Protein AF-A0AAN0NKK5-F1 (afdb_monomer_lite)

Sequence (98 aa):
MYETAIHLLEFACWMEPNDVKPMRMLIAPYFAHNKPELVIETINQLFALDPKFSLTSDEYLLLGRSLALSGDIDAARKVLMSTTPEARDWAEDQQKLM

Radius of gyration: 15.18 Å; chains: 1; bounding box: 32×29×44 Å

pLDDT: mean 89.56, std 10.63, range [55.44, 98.0]

Secondary structure (DSSP, 8-state):
-HHHHHHHHHHHHHH-TT-HHHHHHHHHHHHHTT-HHHHHHHHHHHHHH-TT----HHHHHHHHHHHHHTT-HHHHHHHHHHH-HHHHHHHHHHHTT-

Structure (mmCIF, N/CA/C/O backbone):
data_AF-A0AAN0NKK5-F1
#
_entry.id   AF-A0AAN0NKK5-F1
#
loop_
_atom_site.group_PDB
_atom_site.id
_atom_site.type_symbol
_atom_site.label_atom_id
_atom_site.label_alt_id
_atom_site.label_comp_id
_atom_site.label_asym_id
_atom_site.label_entity_id
_atom_site.label_seq_id
_atom_site.pdbx_PDB_ins_code
_atom_site.Cartn_x
_atom_site.Cartn_y
_atom_site.Cartn_z
_atom_site.occupancy
_atom_site.B_iso_or_equiv
_atom_site.auth_seq_id
_atom_site.auth_comp_id
_atom_site.auth_asym_id
_atom_site.auth_atom_id
_atom_site.pdbx_PDB_model_num
ATOM 1 N N . MET A 1 1 ? 10.042 15.589 -8.827 1.00 63.78 1 MET A N 1
ATOM 2 C CA . MET A 1 1 ? 11.042 14.521 -8.574 1.00 63.78 1 MET A CA 1
ATOM 3 C C . MET A 1 1 ? 10.385 13.151 -8.436 1.00 63.78 1 MET A C 1
ATOM 5 O O . MET A 1 1 ? 10.876 12.205 -9.029 1.00 63.78 1 MET A O 1
ATOM 9 N N . TYR A 1 2 ? 9.262 13.044 -7.722 1.00 75.06 2 TYR A N 1
ATOM 10 C CA . TYR A 1 2 ? 8.529 11.783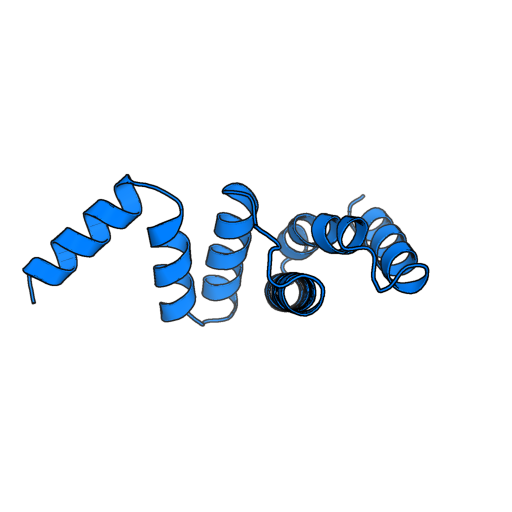 -7.578 1.00 75.06 2 TYR A CA 1
ATOM 11 C C . TYR A 1 2 ? 7.890 11.240 -8.870 1.00 75.06 2 TYR A C 1
ATOM 13 O O . TYR A 1 2 ? 7.903 10.033 -9.044 1.00 75.06 2 TYR A O 1
ATOM 21 N N . GLU A 1 3 ? 7.396 12.074 -9.794 1.00 87.25 3 GLU A N 1
ATOM 22 C CA . GLU A 1 3 ? 6.802 11.581 -11.058 1.00 87.25 3 GLU A CA 1
ATOM 23 C C . GLU A 1 3 ? 7.776 10.734 -11.887 1.00 87.25 3 GLU A C 1
ATOM 25 O O . GLU A 1 3 ? 7.436 9.642 -12.331 1.00 87.25 3 GLU A O 1
ATOM 30 N N . THR A 1 4 ? 9.026 11.182 -12.035 1.00 89.94 4 THR A N 1
ATOM 31 C CA . THR A 1 4 ? 10.066 10.402 -12.722 1.00 89.94 4 THR A CA 1
ATOM 32 C C . THR A 1 4 ? 10.356 9.089 -11.995 1.00 89.94 4 THR A C 1
ATOM 34 O O . THR A 1 4 ? 10.539 8.062 -12.641 1.00 89.94 4 THR A O 1
ATOM 37 N N . ALA A 1 5 ? 10.375 9.103 -10.658 1.00 90.31 5 ALA A N 1
ATOM 38 C CA . ALA A 1 5 ? 10.577 7.894 -9.866 1.00 90.31 5 ALA A CA 1
ATOM 39 C C . ALA A 1 5 ? 9.413 6.905 -10.035 1.00 90.31 5 ALA A C 1
ATOM 41 O O . ALA A 1 5 ? 9.658 5.718 -10.216 1.00 90.31 5 ALA A O 1
ATOM 42 N N . ILE A 1 6 ? 8.171 7.398 -10.041 1.00 95.06 6 ILE A N 1
ATOM 43 C CA . ILE A 1 6 ? 6.971 6.594 -10.291 1.00 95.06 6 ILE A CA 1
ATOM 44 C C . ILE A 1 6 ? 7.070 5.928 -11.663 1.00 95.06 6 ILE A C 1
ATOM 46 O O . ILE A 1 6 ? 6.977 4.712 -11.736 1.00 95.06 6 ILE A O 1
ATOM 50 N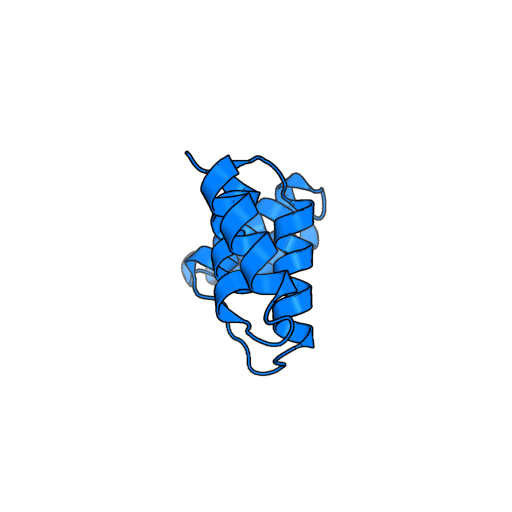 N . HIS A 1 7 ? 7.368 6.681 -12.725 1.00 95.62 7 HIS A N 1
ATOM 51 C CA . HIS A 1 7 ? 7.481 6.108 -14.069 1.00 95.62 7 HIS A CA 1
ATOM 52 C C . HIS A 1 7 ? 8.582 5.048 -14.195 1.00 95.62 7 HIS A C 1
ATOM 54 O O . HIS A 1 7 ? 8.383 4.032 -14.858 1.00 95.62 7 HIS A O 1
ATOM 60 N N . LEU A 1 8 ? 9.739 5.253 -13.558 1.00 95.94 8 LEU A N 1
ATOM 61 C CA . LEU A 1 8 ? 10.812 4.255 -13.561 1.00 95.94 8 LEU A CA 1
ATOM 62 C C . LEU A 1 8 ? 10.421 2.987 -12.792 1.00 95.94 8 LEU A C 1
ATOM 64 O O . LEU A 1 8 ? 10.758 1.886 -13.221 1.00 95.94 8 LEU A O 1
ATOM 68 N N . LEU A 1 9 ? 9.702 3.131 -11.678 1.00 96.25 9 LEU A N 1
ATOM 69 C CA . LEU A 1 9 ? 9.215 2.006 -10.883 1.00 96.25 9 LEU A CA 1
ATOM 70 C C . LEU A 1 9 ? 8.079 1.251 -11.584 1.00 96.25 9 LEU A C 1
ATOM 72 O O . LEU A 1 9 ? 8.082 0.024 -11.579 1.00 96.25 9 LEU A O 1
ATOM 76 N N . GLU A 1 10 ? 7.156 1.956 -12.236 1.00 96.12 10 GLU A N 1
ATOM 77 C CA . GLU A 1 10 ? 6.111 1.362 -13.080 1.00 96.12 10 GLU A CA 1
ATOM 78 C C . GLU A 1 10 ? 6.729 0.578 -14.241 1.00 96.12 10 GLU A C 1
ATOM 80 O O . GLU A 1 10 ? 6.337 -0.558 -14.505 1.00 96.12 10 GLU A O 1
ATOM 85 N N . PHE A 1 11 ? 7.755 1.137 -14.891 1.00 96.94 11 PHE A N 1
ATOM 86 C CA . PHE A 1 11 ? 8.501 0.429 -15.927 1.00 96.94 11 PHE A CA 1
ATOM 87 C C . PHE A 1 11 ? 9.219 -0.813 -15.377 1.00 96.94 11 PHE A C 1
ATOM 89 O O . PHE A 1 11 ? 9.194 -1.863 -16.014 1.00 96.94 11 PHE A O 1
ATOM 96 N N . ALA A 1 12 ? 9.811 -0.735 -14.181 1.00 96.56 12 ALA A N 1
ATOM 97 C CA . ALA A 1 12 ? 10.421 -1.893 -13.531 1.00 96.56 12 ALA A CA 1
ATOM 98 C C . ALA A 1 12 ? 9.387 -2.990 -13.211 1.00 96.56 12 ALA A C 1
ATOM 100 O O . ALA A 1 12 ? 9.651 -4.158 -13.483 1.00 96.56 12 ALA A O 1
ATOM 101 N N . CYS A 1 13 ? 8.192 -2.623 -12.732 1.00 95.62 13 CYS A N 1
ATOM 102 C CA . CYS A 1 13 ? 7.084 -3.568 -12.541 1.00 95.62 13 CYS A CA 1
ATOM 103 C C . CYS A 1 13 ? 6.646 -4.208 -13.865 1.00 95.62 13 CYS A C 1
ATOM 105 O O . CYS A 1 13 ? 6.299 -5.382 -13.900 1.00 95.62 13 CYS A O 1
ATOM 107 N N . TRP A 1 14 ? 6.665 -3.455 -14.968 1.00 95.81 14 TRP A N 1
ATOM 108 C CA . TRP A 1 14 ? 6.321 -3.987 -16.287 1.00 95.81 14 TRP A CA 1
ATOM 109 C C . TRP A 1 14 ? 7.358 -4.993 -16.808 1.00 95.81 14 TRP A C 1
ATOM 111 O O . TRP A 1 14 ? 6.988 -6.012 -17.389 1.00 95.81 14 TRP A O 1
ATOM 121 N N . MET A 1 15 ? 8.646 -4.725 -16.582 1.00 97.12 15 MET A N 1
ATOM 122 C CA . MET A 1 15 ? 9.736 -5.629 -16.964 1.00 97.12 15 MET A CA 1
ATOM 123 C C . MET A 1 15 ? 9.752 -6.910 -16.118 1.00 97.12 15 MET A C 1
ATOM 125 O O . MET A 1 15 ? 10.031 -7.987 -16.645 1.00 97.12 15 MET A O 1
ATOM 129 N N . GLU A 1 16 ? 9.442 -6.801 -14.824 1.00 95.19 16 GLU A N 1
ATOM 130 C CA . GLU A 1 16 ? 9.482 -7.902 -13.857 1.00 95.19 16 GLU A CA 1
ATOM 131 C C . GLU A 1 16 ? 8.181 -7.961 -13.028 1.00 95.19 16 GLU A C 1
ATOM 133 O O . GLU A 1 16 ? 8.173 -7.611 -11.848 1.00 95.19 16 GLU A O 1
ATOM 138 N N . PRO A 1 17 ? 7.059 -8.441 -13.603 1.00 92.50 17 PRO A N 1
ATOM 139 C CA . PRO A 1 17 ? 5.732 -8.356 -12.973 1.00 92.50 17 PRO A CA 1
ATOM 140 C C . PRO A 1 17 ? 5.559 -9.215 -11.716 1.00 92.50 17 PRO A C 1
ATOM 142 O O . PRO A 1 17 ? 4.604 -9.025 -10.969 1.00 92.50 17 PRO A O 1
ATOM 145 N N . ASN A 1 18 ? 6.472 -10.159 -11.482 1.00 92.62 18 ASN A N 1
ATOM 146 C CA . ASN A 1 18 ? 6.478 -11.007 -10.293 1.00 92.62 18 ASN A CA 1
ATOM 147 C C . ASN A 1 18 ? 7.482 -10.527 -9.229 1.00 92.62 18 ASN A C 1
ATOM 149 O O . ASN A 1 18 ? 7.542 -11.130 -8.157 1.00 92.62 18 ASN A O 1
ATOM 153 N N . ASP A 1 19 ? 8.287 -9.489 -9.503 1.00 92.69 19 ASP A N 1
ATOM 154 C CA . ASP A 1 19 ? 9.144 -8.890 -8.480 1.00 92.69 19 ASP A CA 1
ATOM 155 C C . ASP A 1 19 ? 8.325 -7.911 -7.632 1.00 92.69 19 ASP A C 1
ATOM 157 O O . ASP A 1 19 ? 7.872 -6.854 -8.075 1.00 92.69 19 ASP A O 1
ATOM 161 N N . VAL A 1 20 ? 8.154 -8.265 -6.362 1.00 94.25 20 VAL A N 1
ATOM 162 C CA . VAL A 1 20 ? 7.419 -7.457 -5.387 1.00 94.25 20 VAL A CA 1
ATOM 163 C C . VAL A 1 20 ? 8.169 -6.182 -4.994 1.00 94.25 20 VAL A C 1
ATOM 165 O O . VAL A 1 20 ? 7.571 -5.266 -4.428 1.00 94.25 20 VAL A O 1
ATOM 168 N N . LYS A 1 21 ? 9.480 -6.083 -5.249 1.00 94.75 21 LYS A N 1
ATOM 169 C CA . LYS A 1 21 ? 10.301 -4.976 -4.746 1.00 94.75 21 LYS A CA 1
ATOM 170 C C . LYS A 1 21 ? 9.994 -3.635 -5.432 1.00 94.75 21 LYS A C 1
ATOM 172 O O . LYS A 1 21 ? 9.721 -2.683 -4.696 1.00 94.75 21 LYS A O 1
ATOM 177 N N . PRO A 1 22 ? 9.982 -3.504 -6.773 1.00 95.56 22 PRO A N 1
ATOM 178 C CA . PRO A 1 22 ? 9.574 -2.262 -7.431 1.00 95.56 22 PRO A CA 1
ATOM 179 C C . PRO A 1 22 ? 8.131 -1.880 -7.098 1.00 95.56 22 PRO A C 1
ATOM 181 O O . PRO A 1 22 ? 7.849 -0.712 -6.835 1.00 95.56 22 PRO A O 1
ATOM 184 N N . MET A 1 23 ? 7.247 -2.879 -7.012 1.00 96.06 23 MET A N 1
ATOM 185 C CA . MET A 1 23 ? 5.844 -2.688 -6.651 1.00 96.06 23 MET A CA 1
ATOM 186 C C . MET A 1 23 ? 5.706 -2.108 -5.235 1.00 96.06 23 MET A C 1
ATOM 188 O O . MET A 1 23 ? 5.039 -1.097 -5.035 1.00 96.06 23 MET A O 1
ATOM 192 N N . ARG A 1 24 ? 6.429 -2.650 -4.249 1.00 97.06 24 ARG A N 1
ATOM 193 C CA . ARG A 1 24 ? 6.486 -2.095 -2.886 1.00 97.06 24 ARG A CA 1
ATOM 194 C C . ARG A 1 24 ? 6.997 -0.653 -2.866 1.00 97.06 24 ARG A C 1
ATOM 196 O O . ARG A 1 24 ? 6.477 0.178 -2.124 1.00 97.06 24 ARG A O 1
ATOM 203 N N . MET A 1 25 ? 7.985 -0.329 -3.699 1.00 96.38 25 MET A N 1
ATOM 204 C CA . MET A 1 25 ? 8.549 1.023 -3.780 1.00 96.38 25 MET A CA 1
ATOM 205 C C . MET A 1 25 ? 7.569 2.067 -4.343 1.00 96.38 25 MET A C 1
ATOM 207 O O . MET A 1 25 ? 7.808 3.258 -4.146 1.00 96.38 25 MET A O 1
ATOM 211 N N . LEU A 1 26 ? 6.466 1.661 -4.984 1.00 97.00 26 LEU A N 1
ATOM 212 C CA . LEU A 1 26 ? 5.422 2.570 -5.475 1.00 97.00 26 LEU A CA 1
ATOM 213 C C . LEU A 1 26 ? 4.463 3.066 -4.381 1.00 97.00 26 LEU A C 1
ATOM 215 O O . LEU A 1 26 ? 3.871 4.133 -4.545 1.00 97.00 26 LEU A O 1
ATOM 219 N N . ILE A 1 27 ? 4.358 2.365 -3.244 1.00 97.06 27 ILE A N 1
ATOM 220 C CA . ILE A 1 27 ? 3.404 2.673 -2.161 1.00 97.06 27 ILE A CA 1
ATOM 221 C C . ILE A 1 27 ? 3.540 4.128 -1.681 1.00 97.06 27 ILE A C 1
ATOM 223 O O . ILE A 1 27 ? 2.580 4.900 -1.709 1.00 97.06 27 ILE A O 1
ATOM 227 N N . ALA A 1 28 ? 4.737 4.529 -1.246 1.00 96.12 28 ALA A N 1
ATOM 228 C CA . ALA A 1 28 ? 4.951 5.872 -0.706 1.00 96.12 28 ALA A CA 1
ATOM 229 C C . ALA A 1 28 ? 4.825 6.983 -1.773 1.00 96.12 28 ALA A C 1
ATOM 231 O O . ALA A 1 28 ? 4.149 7.980 -1.502 1.00 96.12 28 ALA A O 1
ATOM 232 N N . PRO A 1 29 ? 5.398 6.847 -2.988 1.00 95.88 29 PRO A N 1
ATOM 233 C CA . PRO A 1 29 ? 5.187 7.809 -4.069 1.00 95.88 29 PRO A CA 1
ATOM 234 C C . PRO A 1 29 ? 3.721 7.987 -4.480 1.00 95.88 29 PRO A C 1
ATOM 236 O O . PRO A 1 29 ? 3.291 9.130 -4.657 1.00 95.88 29 PRO A O 1
ATOM 239 N N . TYR A 1 30 ? 2.944 6.903 -4.594 1.00 96.88 30 TYR A N 1
ATOM 240 C CA . TYR A 1 30 ? 1.514 6.986 -4.905 1.00 96.88 30 TYR A CA 1
ATOM 241 C C . TYR A 1 30 ? 0.738 7.729 -3.821 1.00 96.88 30 TYR A C 1
ATOM 243 O O . TYR A 1 30 ? -0.039 8.632 -4.141 1.00 96.88 30 TYR A O 1
ATOM 251 N N . PHE A 1 31 ? 1.020 7.451 -2.545 1.00 96.25 31 PHE A N 1
ATOM 252 C CA . PHE A 1 31 ? 0.430 8.216 -1.450 1.00 96.25 31 PHE A CA 1
ATOM 253 C C . PHE A 1 31 ? 0.800 9.705 -1.528 1.00 96.25 31 PHE A C 1
ATOM 255 O O . PHE A 1 31 ? -0.068 10.571 -1.442 1.00 96.25 31 PHE A O 1
ATOM 262 N N . ALA A 1 32 ? 2.079 10.019 -1.762 1.00 94.69 32 ALA A N 1
ATOM 263 C CA . ALA A 1 32 ? 2.561 11.395 -1.878 1.00 94.69 32 ALA A CA 1
ATOM 264 C C . ALA A 1 32 ? 1.944 12.167 -3.062 1.00 94.69 32 ALA A C 1
ATOM 266 O O . ALA A 1 32 ? 1.925 13.395 -3.037 1.00 94.69 32 ALA A O 1
ATOM 267 N N . HIS A 1 33 ? 1.430 11.468 -4.082 1.00 94.19 33 HIS A N 1
ATOM 268 C CA . HIS A 1 33 ? 0.728 12.062 -5.233 1.00 94.19 33 HIS A CA 1
ATOM 269 C C . HIS A 1 33 ? -0.786 12.131 -5.031 1.00 94.19 33 HIS A C 1
ATOM 271 O O . HIS A 1 33 ? -1.509 12.395 -5.990 1.00 94.19 33 HIS A O 1
ATOM 277 N N . ASN A 1 34 ? -1.265 11.904 -3.804 1.00 94.56 34 ASN A N 1
ATOM 278 C CA . ASN A 1 34 ? -2.685 11.876 -3.475 1.00 94.56 34 ASN A CA 1
ATOM 279 C C . ASN A 1 34 ? -3.463 10.894 -4.369 1.00 94.56 34 ASN A C 1
ATOM 281 O O . ASN A 1 34 ? -4.549 11.207 -4.850 1.00 94.56 34 ASN A O 1
ATOM 285 N N . LYS A 1 35 ? -2.875 9.713 -4.609 1.00 95.75 35 LYS A N 1
ATOM 286 C CA . LYS A 1 35 ? -3.496 8.596 -5.334 1.00 95.75 35 LYS A CA 1
ATOM 287 C C . LYS A 1 35 ? -3.755 7.424 -4.373 1.00 95.75 35 LYS A C 1
ATOM 289 O O . LYS A 1 35 ? -3.087 6.393 -4.486 1.00 95.75 35 LYS A O 1
ATOM 294 N N . PRO A 1 36 ? -4.644 7.580 -3.374 1.00 96.38 36 PRO A N 1
ATOM 295 C CA . PRO A 1 36 ? -4.875 6.559 -2.350 1.00 96.38 36 PRO A CA 1
ATOM 296 C C . PRO A 1 36 ? -5.403 5.238 -2.928 1.00 96.38 36 PRO A C 1
ATOM 298 O O . PRO A 1 36 ? -5.098 4.173 -2.397 1.00 96.38 36 PRO A O 1
ATOM 301 N N . GLU A 1 37 ? -6.125 5.279 -4.044 1.00 97.44 37 GLU A N 1
ATOM 302 C CA . GLU A 1 37 ? -6.646 4.095 -4.728 1.00 97.44 37 GLU A CA 1
ATOM 303 C C . GLU A 1 37 ? -5.502 3.218 -5.249 1.00 97.44 37 GLU A C 1
ATOM 305 O O . GLU A 1 37 ? -5.513 2.006 -5.044 1.00 97.44 37 GLU A O 1
ATOM 310 N N . LEU A 1 38 ? -4.465 3.833 -5.833 1.00 97.25 38 LEU A N 1
ATOM 311 C CA . LEU A 1 38 ? -3.289 3.108 -6.322 1.00 97.25 38 LEU A CA 1
ATOM 312 C C . LEU A 1 38 ? -2.466 2.511 -5.181 1.00 97.25 38 LEU A C 1
ATOM 314 O O . LEU A 1 38 ? -1.873 1.451 -5.354 1.00 97.25 38 LEU A O 1
ATOM 318 N N . VAL A 1 39 ? -2.435 3.150 -4.007 1.00 98.00 39 VAL A N 1
ATOM 319 C CA . VAL A 1 39 ? -1.789 2.574 -2.816 1.00 98.00 39 VAL A CA 1
ATOM 320 C C . VAL A 1 39 ? -2.487 1.278 -2.412 1.00 98.00 39 VAL A C 1
ATOM 322 O O . VAL A 1 39 ? -1.828 0.257 -2.220 1.00 98.00 39 VAL A O 1
ATOM 325 N N . ILE A 1 40 ? -3.818 1.318 -2.310 1.00 97.88 40 ILE A N 1
ATOM 326 C CA . ILE A 1 40 ? -4.639 0.161 -1.941 1.00 97.88 40 ILE A CA 1
ATOM 327 C C . ILE A 1 40 ? -4.478 -0.952 -2.983 1.00 97.88 40 ILE A C 1
ATOM 329 O O . ILE A 1 40 ? -4.240 -2.102 -2.619 1.00 97.88 40 ILE A O 1
ATOM 333 N N . GLU A 1 41 ? -4.551 -0.612 -4.271 1.00 97.31 41 GLU A N 1
ATOM 334 C CA . GLU A 1 41 ? -4.374 -1.566 -5.366 1.00 97.31 41 GLU A CA 1
ATOM 335 C C . GLU A 1 41 ? -2.990 -2.226 -5.329 1.00 97.31 41 GLU A C 1
ATOM 337 O O . GLU A 1 41 ? -2.899 -3.452 -5.339 1.00 97.31 41 GLU A O 1
ATOM 342 N N . THR A 1 42 ? -1.925 -1.431 -5.209 1.00 97.25 42 THR A N 1
ATOM 343 C CA . THR A 1 42 ? -0.537 -1.920 -5.146 1.00 97.25 42 THR A CA 1
ATOM 344 C C . THR A 1 42 ? -0.350 -2.896 -3.988 1.00 97.25 42 THR A C 1
ATOM 346 O O . THR A 1 42 ? 0.226 -3.968 -4.152 1.00 97.25 42 THR A O 1
ATOM 349 N N . ILE A 1 43 ? -0.875 -2.562 -2.808 1.00 97.06 43 ILE A N 1
ATOM 350 C CA . ILE A 1 43 ? -0.788 -3.429 -1.629 1.00 97.06 43 ILE A CA 1
ATOM 351 C C . ILE A 1 43 ? -1.568 -4.733 -1.835 1.00 97.06 43 ILE A C 1
ATOM 353 O O . ILE A 1 43 ? -1.065 -5.807 -1.501 1.00 97.06 43 ILE A O 1
ATOM 357 N N . ASN A 1 44 ? -2.765 -4.669 -2.418 1.00 96.06 44 ASN A N 1
ATOM 358 C CA . ASN A 1 44 ? -3.546 -5.865 -2.730 1.00 96.06 44 ASN A CA 1
ATOM 359 C C . ASN A 1 44 ? -2.828 -6.768 -3.745 1.00 96.06 44 ASN A C 1
ATOM 361 O O . ASN A 1 44 ? -2.831 -7.988 -3.581 1.00 96.06 44 ASN A O 1
ATOM 365 N N . GLN A 1 45 ? -2.179 -6.187 -4.758 1.00 95.81 45 GLN A N 1
ATOM 366 C CA . GLN A 1 45 ? -1.370 -6.933 -5.723 1.00 95.81 45 GLN A CA 1
ATOM 367 C C . GLN A 1 45 ? -0.172 -7.618 -5.051 1.00 95.81 45 GLN A C 1
ATOM 369 O O . GLN A 1 45 ? 0.077 -8.791 -5.321 1.00 95.81 45 GLN A O 1
ATOM 374 N N . LEU A 1 46 ? 0.514 -6.948 -4.118 1.00 95.81 46 LEU A N 1
ATOM 375 C CA . LEU A 1 46 ? 1.620 -7.545 -3.355 1.00 95.81 46 LEU A CA 1
ATOM 376 C C . LEU A 1 46 ? 1.180 -8.791 -2.577 1.00 95.81 46 LEU A C 1
ATOM 378 O O . LEU A 1 46 ? 1.841 -9.824 -2.661 1.00 95.81 46 LEU A O 1
ATOM 382 N N . PHE A 1 47 ? 0.044 -8.726 -1.874 1.00 95.00 47 PHE A N 1
ATOM 383 C CA . PHE A 1 47 ? -0.505 -9.884 -1.157 1.00 95.00 47 PHE A CA 1
ATOM 384 C C . PHE A 1 47 ? -0.997 -10.998 -2.091 1.00 95.00 47 PHE A C 1
ATOM 386 O O . PHE A 1 47 ? -0.971 -12.170 -1.716 1.00 95.00 47 PHE A O 1
ATOM 393 N N . ALA A 1 48 ? -1.456 -10.654 -3.298 1.00 95.06 48 ALA A N 1
ATOM 394 C CA . ALA A 1 48 ? -1.862 -11.638 -4.298 1.00 95.06 48 ALA A CA 1
ATOM 395 C C . ALA A 1 48 ? -0.658 -12.376 -4.910 1.00 95.06 48 ALA A C 1
ATOM 397 O O . ALA A 1 48 ? -0.749 -13.578 -5.165 1.00 95.06 48 ALA A O 1
ATOM 398 N N . LEU A 1 49 ? 0.459 -11.673 -5.129 1.00 93.69 49 LEU A N 1
ATOM 399 C CA . LEU A 1 49 ? 1.708 -12.244 -5.646 1.00 93.69 49 LEU A CA 1
ATOM 400 C C . LEU A 1 49 ? 2.441 -13.080 -4.591 1.00 93.69 49 LEU A C 1
ATOM 402 O O . LEU A 1 49 ? 2.950 -14.157 -4.902 1.00 93.69 49 LEU A O 1
ATOM 406 N N . ASP A 1 50 ? 2.471 -12.608 -3.346 1.00 92.00 50 ASP A N 1
ATOM 407 C CA . ASP A 1 50 ? 3.060 -13.320 -2.216 1.00 92.00 50 ASP A CA 1
ATOM 408 C C . ASP A 1 50 ? 2.118 -13.270 -0.998 1.00 92.00 50 ASP A C 1
ATOM 410 O O . ASP A 1 50 ? 2.101 -12.290 -0.252 1.00 92.00 50 ASP A O 1
ATOM 414 N N . PRO A 1 51 ? 1.365 -14.352 -0.725 1.00 90.19 51 PRO A N 1
ATOM 415 C CA . PRO A 1 51 ? 0.490 -14.429 0.444 1.00 90.19 51 PRO A CA 1
ATOM 416 C C . PRO A 1 51 ? 1.215 -14.340 1.795 1.00 90.19 51 PRO A C 1
ATOM 418 O O . PRO A 1 51 ? 0.564 -14.161 2.824 1.00 90.19 51 PRO A O 1
ATOM 421 N N . LYS A 1 52 ? 2.544 -14.515 1.825 1.00 90.31 52 LYS A N 1
ATOM 422 C CA . LYS A 1 52 ? 3.374 -14.336 3.026 1.00 90.31 52 LYS A CA 1
ATOM 423 C C . LYS A 1 52 ? 3.992 -12.942 3.108 1.00 90.31 52 LYS A C 1
ATOM 425 O O . LYS A 1 52 ? 4.699 -12.664 4.080 1.00 90.31 52 LYS A O 1
ATOM 430 N N . PHE A 1 53 ? 3.737 -12.083 2.123 1.00 90.25 53 PHE A N 1
ATOM 431 C CA . PHE A 1 53 ? 4.205 -10.710 2.125 1.00 90.25 53 PHE A CA 1
ATOM 432 C C . PHE A 1 53 ? 3.721 -9.993 3.385 1.00 90.25 53 PHE A C 1
ATOM 434 O O . PHE A 1 53 ? 2.597 -10.182 3.847 1.00 90.25 53 PHE A O 1
ATOM 441 N N . SER A 1 54 ? 4.581 -9.154 3.952 1.00 91.31 54 SER A N 1
ATOM 442 C CA . SER A 1 54 ? 4.269 -8.386 5.152 1.00 91.31 54 SER A CA 1
ATOM 443 C C . SER A 1 54 ? 4.656 -6.929 4.959 1.00 91.31 54 SER A C 1
ATOM 445 O O . SER A 1 54 ? 5.803 -6.617 4.610 1.00 91.31 54 SER A O 1
ATOM 447 N N . LEU A 1 55 ? 3.712 -6.041 5.251 1.00 92.06 55 LEU A N 1
ATOM 448 C CA . LEU A 1 55 ? 3.947 -4.604 5.274 1.00 92.06 55 LEU A CA 1
ATOM 449 C C . LEU A 1 55 ? 4.770 -4.209 6.508 1.00 92.06 55 LEU A C 1
ATOM 451 O O . LEU A 1 55 ? 4.692 -4.848 7.561 1.00 92.06 55 LEU A O 1
ATOM 455 N N . THR A 1 56 ? 5.554 -3.142 6.381 1.00 92.12 56 THR A N 1
ATOM 456 C CA . THR A 1 56 ? 6.137 -2.447 7.534 1.00 92.12 56 THR A CA 1
ATOM 457 C C . THR A 1 56 ? 5.067 -1.642 8.273 1.00 92.12 56 THR A C 1
ATOM 459 O O . THR A 1 56 ? 3.985 -1.383 7.742 1.00 92.12 56 THR A O 1
ATOM 462 N N . SER A 1 57 ? 5.373 -1.186 9.490 1.00 89.62 57 SER A N 1
ATOM 463 C CA . SER A 1 57 ? 4.485 -0.288 10.240 1.00 89.62 57 SER A CA 1
ATOM 464 C C . SER A 1 57 ? 4.139 0.986 9.457 1.00 89.62 57 SER A C 1
ATOM 466 O O . SER A 1 57 ? 2.980 1.395 9.440 1.00 89.62 57 SER A O 1
ATOM 468 N N . ASP A 1 58 ? 5.114 1.571 8.752 1.00 91.88 58 ASP A N 1
ATOM 469 C CA . ASP A 1 58 ? 4.900 2.760 7.919 1.00 91.88 58 ASP A CA 1
ATOM 470 C C . ASP A 1 58 ? 3.965 2.468 6.742 1.00 91.88 58 ASP A C 1
ATOM 472 O O . ASP A 1 58 ? 3.087 3.264 6.420 1.00 91.88 58 ASP A O 1
ATOM 476 N N . GLU A 1 59 ? 4.102 1.305 6.112 1.00 95.00 59 GLU A N 1
ATOM 477 C CA . GLU A 1 59 ? 3.242 0.904 4.998 1.00 95.00 59 GLU A CA 1
ATOM 478 C C . GLU A 1 59 ? 1.813 0.597 5.455 1.00 95.00 59 GLU A C 1
ATOM 480 O O . GLU A 1 59 ? 0.863 0.976 4.770 1.00 95.00 59 GLU A O 1
ATOM 485 N N . TYR A 1 60 ? 1.632 0.000 6.638 1.00 94.56 60 TYR A N 1
ATOM 486 C CA . TYR A 1 60 ? 0.300 -0.126 7.232 1.00 94.56 60 TYR A CA 1
ATOM 487 C C . TYR A 1 60 ? -0.316 1.241 7.557 1.00 94.56 60 TYR A C 1
ATOM 489 O O . TYR A 1 60 ? -1.518 1.435 7.362 1.00 94.56 60 TYR A O 1
ATOM 497 N N . LEU A 1 61 ? 0.483 2.212 8.008 1.00 94.06 61 LEU A N 1
ATOM 498 C CA . LEU A 1 61 ? 0.012 3.577 8.235 1.00 94.06 61 LEU A CA 1
ATOM 499 C C . LEU A 1 61 ? -0.431 4.242 6.921 1.00 94.06 61 LEU A C 1
ATOM 501 O O . LEU A 1 61 ? -1.477 4.895 6.885 1.00 94.06 61 LEU A O 1
ATOM 505 N N . LEU A 1 62 ? 0.330 4.060 5.837 1.00 96.44 62 LEU A N 1
ATOM 506 C CA . LEU A 1 62 ? -0.033 4.555 4.506 1.00 96.44 62 LEU A CA 1
ATOM 507 C C . LEU A 1 62 ? -1.302 3.880 3.972 1.00 96.44 62 LEU A C 1
ATOM 509 O O . LEU A 1 62 ? -2.167 4.576 3.439 1.00 96.44 62 LEU A O 1
ATOM 513 N N . LEU A 1 63 ? -1.466 2.568 4.172 1.00 96.88 63 LEU A N 1
ATOM 514 C CA . LEU A 1 63 ? -2.694 1.848 3.829 1.00 96.88 63 LEU A CA 1
ATOM 515 C C . LEU A 1 63 ? -3.895 2.406 4.595 1.00 96.88 63 LEU A C 1
ATOM 517 O O . LEU A 1 63 ? -4.891 2.783 3.987 1.00 96.88 63 LEU A O 1
ATOM 521 N N . GLY A 1 64 ? -3.786 2.518 5.920 1.00 96.19 64 GLY A N 1
ATOM 522 C CA . GLY A 1 64 ? -4.863 3.028 6.765 1.00 96.19 64 GLY A CA 1
ATOM 523 C C . GLY A 1 64 ? -5.283 4.453 6.394 1.00 96.19 64 GLY A C 1
ATOM 524 O O . GLY A 1 64 ? -6.472 4.750 6.300 1.00 96.19 64 GLY A O 1
ATOM 525 N N . ARG A 1 65 ? -4.317 5.333 6.099 1.00 96.25 65 ARG A N 1
ATOM 526 C CA . ARG A 1 65 ? -4.598 6.690 5.601 1.00 96.25 65 ARG A CA 1
ATOM 527 C C . ARG A 1 65 ? -5.243 6.679 4.217 1.00 96.25 65 ARG A C 1
ATOM 529 O O . ARG A 1 65 ? -6.162 7.454 3.982 1.00 96.25 65 ARG A O 1
ATOM 536 N N . SER A 1 66 ? -4.790 5.809 3.318 1.00 97.94 66 SER A N 1
ATOM 537 C CA . SER A 1 66 ? -5.359 5.685 1.968 1.00 97.94 66 SER A CA 1
ATOM 538 C C . SER A 1 66 ? -6.803 5.181 2.004 1.00 97.94 66 SER A C 1
ATOM 540 O O . SER A 1 66 ? -7.659 5.707 1.295 1.00 97.94 66 SER A O 1
ATOM 542 N N . LEU A 1 67 ? -7.110 4.228 2.888 1.00 97.38 67 LEU A N 1
ATOM 543 C CA . LEU A 1 67 ? -8.477 3.761 3.142 1.00 97.38 67 LEU A CA 1
ATOM 544 C C . LEU A 1 67 ? -9.365 4.896 3.675 1.00 97.38 67 LEU A C 1
ATOM 546 O O . LEU A 1 67 ? -10.473 5.096 3.191 1.00 97.38 67 LEU A O 1
ATOM 550 N N . ALA A 1 68 ? -8.851 5.716 4.599 1.00 96.25 68 ALA A N 1
ATOM 551 C CA . ALA A 1 68 ? -9.600 6.862 5.110 1.00 96.25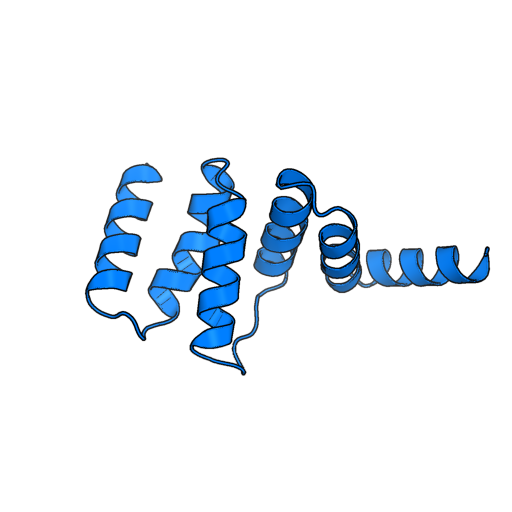 68 ALA A CA 1
ATOM 552 C C . ALA A 1 68 ? -9.886 7.905 4.014 1.00 96.25 68 ALA A C 1
ATOM 554 O O . ALA A 1 68 ? -10.994 8.430 3.940 1.00 96.25 68 ALA A O 1
ATOM 555 N N . LEU A 1 69 ? -8.903 8.186 3.149 1.00 96.19 69 LEU A N 1
ATOM 556 C CA . LEU A 1 69 ? -9.044 9.132 2.034 1.00 96.19 69 LEU A CA 1
ATOM 557 C C . LEU A 1 69 ? -9.990 8.630 0.934 1.00 96.19 69 LEU A C 1
ATOM 559 O O . LEU A 1 69 ? -10.671 9.441 0.315 1.00 96.19 69 LEU A O 1
ATOM 563 N N . SER A 1 70 ? -10.061 7.316 0.717 1.00 94.38 70 SER A N 1
ATOM 564 C CA . SER A 1 70 ? -10.997 6.687 -0.230 1.00 94.38 70 SER A CA 1
ATOM 565 C C . SER A 1 70 ? -12.409 6.490 0.342 1.00 94.38 70 SER A C 1
ATOM 567 O O . SER A 1 70 ? -13.309 6.052 -0.373 1.00 94.38 70 SER A O 1
ATOM 569 N N . GLY A 1 71 ? -12.630 6.850 1.611 1.00 94.62 71 GLY A N 1
ATOM 570 C CA . GLY A 1 71 ? -13.934 6.792 2.275 1.00 94.62 71 GLY A CA 1
ATOM 571 C C . GLY A 1 71 ? -14.256 5.461 2.959 1.00 94.62 71 GLY A C 1
ATOM 572 O O . GLY A 1 71 ? -15.310 5.356 3.585 1.00 94.62 71 GLY A O 1
ATOM 573 N N . ASP A 1 72 ? -13.361 4.470 2.918 1.00 95.06 72 ASP A N 1
ATOM 574 C CA . ASP A 1 72 ? -13.514 3.213 3.660 1.00 95.06 72 ASP A CA 1
ATOM 575 C C . ASP A 1 72 ? -13.029 3.381 5.110 1.00 95.06 72 ASP A C 1
ATOM 577 O O . ASP A 1 72 ? -11.951 2.939 5.523 1.00 95.06 72 ASP A O 1
ATOM 581 N N . ILE A 1 73 ? -13.833 4.107 5.889 1.00 93.81 73 ILE A N 1
ATOM 582 C CA . ILE A 1 73 ? -13.502 4.500 7.263 1.00 93.81 73 ILE A CA 1
ATOM 583 C C . ILE A 1 73 ? -13.376 3.286 8.194 1.00 93.81 73 ILE A C 1
ATOM 585 O O . ILE A 1 73 ? -12.545 3.297 9.107 1.00 93.81 73 ILE A O 1
ATOM 589 N N . ASP A 1 74 ? -14.162 2.232 7.971 1.00 93.00 74 ASP A N 1
ATOM 590 C CA . ASP A 1 74 ? -14.141 1.036 8.815 1.00 93.00 74 ASP A CA 1
ATOM 591 C C . ASP A 1 74 ? -12.874 0.209 8.582 1.00 93.00 74 ASP A C 1
ATOM 593 O O . ASP A 1 74 ? -12.201 -0.179 9.547 1.00 93.00 74 ASP A O 1
ATOM 597 N N . ALA A 1 75 ? -12.483 0.001 7.320 1.00 93.00 75 ALA A N 1
ATOM 598 C CA . ALA A 1 75 ? -11.219 -0.655 7.009 1.00 93.00 75 ALA A CA 1
ATOM 599 C C . ALA A 1 75 ? -10.028 0.185 7.488 1.00 93.00 75 ALA A C 1
ATOM 601 O O . ALA A 1 75 ? -9.100 -0.355 8.097 1.00 93.00 75 ALA A O 1
ATOM 602 N N . ALA A 1 76 ? -10.075 1.507 7.291 1.00 94.31 76 ALA A N 1
ATOM 603 C CA . ALA A 1 76 ? -9.049 2.425 7.775 1.00 94.31 76 ALA A CA 1
ATOM 604 C C . ALA A 1 76 ? -8.848 2.302 9.287 1.00 94.31 76 ALA A C 1
ATOM 606 O O . ALA A 1 76 ? -7.723 2.120 9.754 1.00 94.31 76 ALA A O 1
ATOM 607 N N . ARG A 1 77 ? -9.946 2.341 10.052 1.00 91.38 77 ARG A N 1
ATOM 608 C CA . ARG A 1 77 ? -9.933 2.172 11.508 1.00 91.38 77 ARG A CA 1
ATOM 609 C C . ARG A 1 77 ? -9.280 0.851 11.889 1.00 91.38 77 ARG A C 1
ATOM 611 O O . ARG A 1 77 ? -8.345 0.852 12.685 1.00 91.38 77 ARG A O 1
ATOM 618 N N . LYS A 1 78 ? -9.728 -0.259 11.298 1.00 90.31 78 LYS A N 1
ATOM 619 C CA . LYS A 1 78 ? -9.196 -1.595 11.594 1.00 90.31 78 LYS A CA 1
ATOM 620 C C . LYS A 1 78 ? -7.688 -1.674 11.357 1.00 90.31 78 LYS A C 1
ATOM 622 O O . LYS A 1 78 ? -6.964 -2.190 1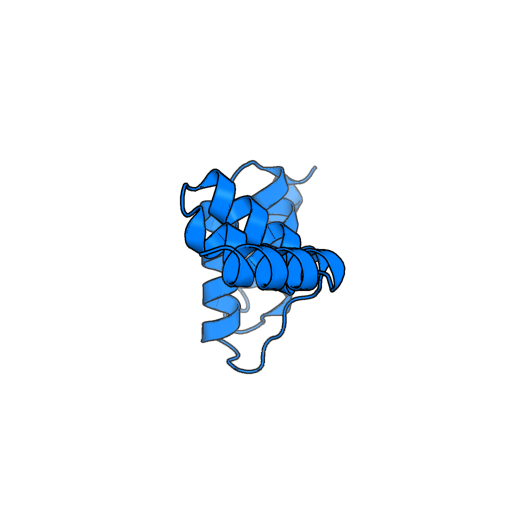2.207 1.00 90.31 78 LYS A O 1
ATOM 627 N N . VAL A 1 79 ? -7.217 -1.153 10.224 1.00 91.94 79 VAL A N 1
ATOM 628 C CA . VAL A 1 79 ? -5.791 -1.154 9.885 1.00 91.94 79 VAL A CA 1
ATOM 629 C C . VAL A 1 79 ? -5.015 -0.287 10.871 1.00 91.94 79 VA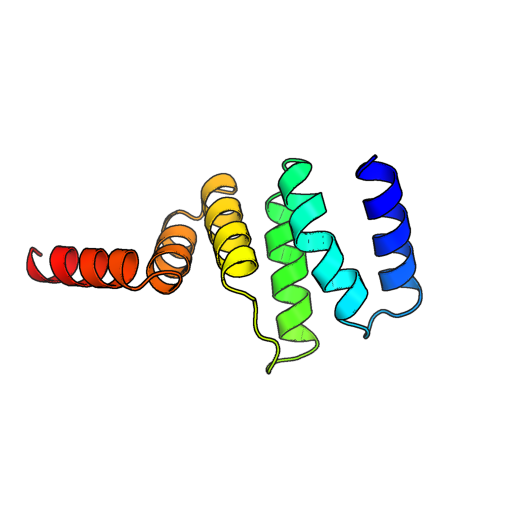L A C 1
ATOM 631 O O . VAL A 1 79 ? -4.098 -0.789 11.514 1.00 91.94 79 VAL A O 1
ATOM 634 N N . LEU A 1 80 ? -5.405 0.975 11.064 1.00 88.62 80 LEU A N 1
ATOM 635 C CA . LEU A 1 80 ? -4.676 1.919 11.917 1.00 88.62 80 LEU A CA 1
ATOM 636 C C . LEU A 1 80 ? -4.600 1.452 13.376 1.00 88.62 80 LEU A C 1
ATOM 638 O O . LEU A 1 80 ? -3.535 1.524 13.984 1.00 88.62 80 LEU A O 1
ATOM 642 N N . MET A 1 81 ? -5.678 0.883 13.913 1.00 85.12 81 MET A N 1
ATOM 643 C CA . MET A 1 81 ? -5.692 0.310 15.265 1.00 85.12 81 MET A CA 1
ATOM 644 C C . MET A 1 81 ? -4.759 -0.884 15.437 1.00 85.12 81 MET A C 1
ATOM 646 O O . MET A 1 81 ? -4.313 -1.168 16.542 1.00 85.12 81 MET A O 1
ATOM 650 N N . SER A 1 82 ? -4.442 -1.592 14.353 1.00 80.12 82 SER A N 1
ATOM 651 C CA . SER A 1 82 ? -3.492 -2.702 14.397 1.00 80.12 82 SER A CA 1
ATOM 652 C C . SER A 1 82 ? -2.026 -2.258 14.326 1.00 80.12 82 SER A C 1
ATOM 654 O O . SER A 1 82 ? -1.146 -3.081 14.573 1.00 80.12 82 SER A O 1
ATOM 656 N N . THR A 1 83 ? -1.760 -0.980 14.015 1.00 77.00 83 THR A N 1
ATOM 657 C CA . THR A 1 83 ? -0.396 -0.473 13.774 1.00 77.00 83 THR A CA 1
ATOM 658 C C . THR A 1 83 ? 0.354 -0.018 15.017 1.00 77.00 83 THR A C 1
ATOM 660 O O . THR A 1 83 ? 1.584 -0.031 14.996 1.00 77.00 83 THR A O 1
ATOM 663 N N . THR A 1 84 ? -0.342 0.343 16.101 1.00 68.81 84 THR A N 1
ATOM 664 C CA . THR A 1 84 ? 0.303 0.691 17.374 1.00 68.81 84 THR A CA 1
ATOM 665 C C . THR A 1 84 ? -0.415 0.050 18.565 1.00 68.81 84 THR A C 1
ATOM 667 O O . THR A 1 84 ? -1.639 -0.106 18.525 1.00 68.81 84 THR A O 1
ATOM 670 N N . PRO A 1 85 ? 0.317 -0.329 19.631 1.00 69.44 85 PRO A N 1
ATOM 671 C CA . PRO A 1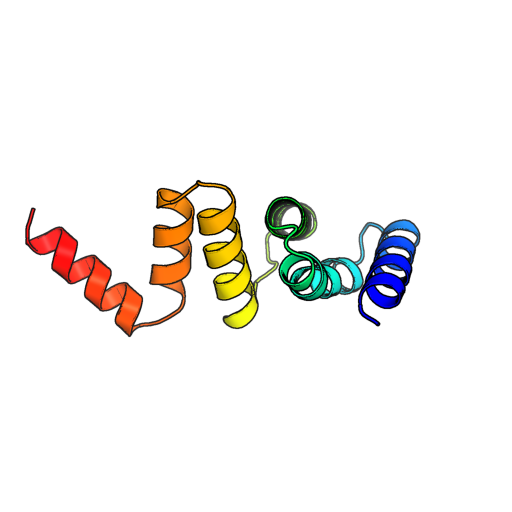 85 ? -0.285 -0.824 20.869 1.00 69.44 85 PRO A CA 1
ATOM 672 C C . PRO A 1 85 ? -1.320 0.148 21.443 1.00 69.44 85 PRO A C 1
ATOM 674 O O . PRO A 1 85 ? -2.417 -0.262 21.788 1.00 69.44 85 PRO A O 1
ATOM 677 N N . GLU A 1 86 ? -1.034 1.449 21.429 1.00 71.62 86 GLU A N 1
ATOM 678 C CA . GLU A 1 86 ? -1.921 2.480 21.976 1.00 71.62 86 GLU A CA 1
ATOM 679 C C . GLU A 1 86 ? -3.234 2.587 21.189 1.00 71.62 86 GLU A C 1
ATOM 681 O O . GLU A 1 86 ? -4.297 2.824 21.761 1.00 71.62 86 GLU A O 1
ATOM 686 N N . ALA A 1 87 ? -3.177 2.398 19.866 1.00 66.94 87 ALA A N 1
ATOM 687 C CA . ALA A 1 87 ? -4.363 2.412 19.020 1.00 66.94 87 ALA A CA 1
ATOM 688 C C . ALA A 1 87 ? -5.196 1.129 19.180 1.00 66.94 87 ALA A C 1
ATOM 690 O O . ALA A 1 87 ? -6.419 1.179 19.027 1.00 66.94 87 ALA A O 1
ATOM 691 N N . ARG A 1 88 ? -4.555 0.002 19.526 1.00 64.75 88 ARG A N 1
ATOM 692 C CA . ARG A 1 88 ? -5.232 -1.247 19.898 1.00 64.75 88 ARG A CA 1
ATOM 693 C C . ARG A 1 88 ? -5.913 -1.119 21.258 1.00 64.75 88 ARG A C 1
ATOM 695 O O . ARG A 1 88 ? -7.098 -1.418 21.353 1.00 64.75 88 ARG A O 1
ATOM 702 N N . ASP A 1 89 ? -5.206 -0.615 22.263 1.00 71.25 89 ASP A N 1
ATOM 703 C CA . ASP A 1 89 ? -5.726 -0.456 23.625 1.00 71.25 89 ASP A CA 1
ATOM 704 C C . ASP A 1 89 ? -6.936 0.498 23.640 1.00 71.25 89 ASP A C 1
ATOM 706 O O . ASP A 1 89 ? -7.976 0.193 24.225 1.00 71.25 89 ASP A O 1
ATOM 710 N N . TRP A 1 90 ? -6.870 1.602 22.881 1.00 69.50 90 TRP A N 1
ATOM 711 C CA . TRP A 1 90 ? -8.017 2.498 22.688 1.00 69.50 90 TRP A CA 1
ATOM 712 C C . TRP A 1 90 ? -9.221 1.795 22.032 1.00 69.50 90 TRP A C 1
ATOM 714 O O . TRP A 1 90 ? -10.364 2.088 22.382 1.00 69.50 90 TRP A O 1
ATOM 724 N N . ALA A 1 91 ? -9.000 0.854 21.104 1.00 63.34 91 ALA A N 1
ATOM 725 C CA . ALA A 1 91 ? -10.071 0.078 20.468 1.00 63.34 91 ALA A CA 1
ATOM 726 C C . ALA A 1 91 ? -10.831 -0.794 21.470 1.00 63.34 91 ALA A C 1
ATOM 728 O O . ALA A 1 91 ? -12.064 -0.822 21.477 1.00 63.34 91 ALA A O 1
ATOM 729 N N . GLU A 1 92 ? -10.076 -1.510 22.301 1.00 68.56 92 GLU A N 1
ATOM 730 C CA . GLU A 1 92 ? -10.610 -2.445 23.287 1.00 68.56 92 GLU A CA 1
ATOM 731 C C . GLU A 1 92 ? -11.419 -1.714 24.360 1.00 68.56 92 GLU A C 1
ATOM 733 O O . GLU A 1 92 ? -12.465 -2.199 24.792 1.00 68.56 92 GLU A O 1
ATOM 738 N N . ASP A 1 93 ? -10.986 -0.518 24.750 1.00 72.94 93 ASP A N 1
ATOM 739 C CA . ASP A 1 93 ? -11.697 0.293 25.733 1.00 72.94 93 ASP A CA 1
ATOM 740 C C . ASP A 1 93 ? -13.015 0.865 25.200 1.00 72.94 93 ASP A C 1
ATOM 742 O O . ASP A 1 93 ? -13.986 0.954 25.951 1.00 72.94 93 ASP A O 1
ATOM 746 N N . GLN A 1 94 ? -13.110 1.180 23.904 1.00 68.88 94 GLN A N 1
ATOM 747 C CA . GLN A 1 94 ? -14.378 1.600 23.296 1.00 68.88 94 GLN A CA 1
ATOM 748 C C . GLN A 1 94 ? -15.383 0.445 23.168 1.00 68.88 94 GLN A C 1
ATOM 750 O O . GLN A 1 94 ? -16.583 0.668 23.314 1.00 68.88 94 GLN A O 1
ATOM 755 N N . GLN A 1 95 ? -14.921 -0.789 22.940 1.00 67.88 95 GLN A N 1
ATOM 756 C CA . GLN A 1 95 ? -15.800 -1.966 22.885 1.00 67.88 95 GLN A CA 1
ATOM 757 C C . GLN A 1 95 ? -16.392 -2.347 24.246 1.00 67.88 95 GLN A C 1
ATOM 759 O O . GLN A 1 95 ? -17.496 -2.876 24.289 1.00 67.88 95 GLN A O 1
ATOM 764 N N . LYS A 1 96 ? -15.700 -2.065 25.356 1.00 69.25 96 LYS A N 1
ATOM 765 C CA . LYS A 1 96 ? -16.211 -2.324 26.718 1.00 69.25 96 LYS A CA 1
ATOM 766 C C . LYS A 1 96 ? -17.320 -1.355 27.154 1.00 69.25 96 LYS A C 1
ATOM 768 O O . LYS A 1 96 ? -17.943 -1.585 28.187 1.00 69.25 96 LYS A O 1
ATOM 773 N N . LEU A 1 97 ? -17.520 -0.257 26.422 1.00 66.06 97 LEU A N 1
ATOM 774 C CA . LEU A 1 97 ? -18.488 0.801 26.737 1.00 66.06 97 LEU A CA 1
ATOM 775 C C . LEU A 1 97 ? -19.814 0.676 25.961 1.00 66.06 97 LEU A C 1
ATOM 777 O O . LEU A 1 97 ? -20.701 1.504 26.171 1.00 66.06 97 LEU A O 1
ATOM 781 N N . MET A 1 98 ? -19.945 -0.323 25.079 1.00 55.44 98 MET A N 1
ATOM 782 C CA . MET A 1 98 ? -21.170 -0.653 24.331 1.00 55.44 98 MET A CA 1
ATOM 783 C C . MET A 1 98 ? -21.854 -1.885 24.917 1.00 55.44 98 MET A C 1
ATOM 785 O O . MET A 1 98 ? -23.105 -1.895 24.921 1.00 55.44 98 MET A O 1
#

Organism: NCBI:txid3137370

Foldseek 3Di:
DLVVLLVVLVVVCVVPVLDLVSLVVVLVSCLVVVNLVSNLVSVVSSCVSPVPDDDDLVSLLSNLVSCVSVPVPVVSLVSPLVSDPVSVVVVVVVVVVD